Protein AF-A0A8H3FNQ7-F1 (afdb_monomer_lite)

InterPro domains:
  IPR002018 Carboxylesterase, type B [PF00135] (1-51)
  IPR029058 Alpha/Beta hydrolase fold [G3DSA:3.40.50.1820] (1-65)
  IPR029058 Alpha/Beta hydrolase fold [SSF53474] (1-61)

Sequence (65 aa):
MSEDCLTLRIDRLGNTPADAKLPVMIWLFGGGFTSGTIYEGTYDPTGLLKTAQANGSPVIYAALK

Secondary structure (DSSP, 8-state):
--S----EEEE--TT--TT----EEEEE--STTT---TT-GGG--HHHHHHHHHTT---EEEEE-

Foldseek 3Di:
DDPPAFDKDKDFDPPQDPPDPAAEDEDEFDDPVPDDDCPDPVNPCVVVQVVCVVVVRHYMYMYGD

Organism: NCBI:txid1903189

pLDDT: mean 94.74, std 3.64, range [72.5, 98.12]

Structure (mmCIF, N/CA/C/O backbone):
data_AF-A0A8H3FNQ7-F1
#
_entry.id   AF-A0A8H3FNQ7-F1
#
loop_
_atom_site.group_PDB
_atom_site.id
_atom_site.type_symbol
_atom_site.label_atom_id
_atom_site.label_alt_id
_atom_site.label_comp_id
_atom_site.label_asym_id
_atom_site.label_entity_id
_atom_site.label_seq_id
_atom_site.pdbx_PDB_ins_code
_atom_site.Cartn_x
_atom_site.Cartn_y
_atom_site.Cartn_z
_atom_site.occupancy
_atom_site.B_iso_or_equiv
_atom_site.auth_seq_id
_atom_site.auth_comp_id
_atom_site.auth_asym_id
_atom_site.auth_atom_id
_atom_site.pdbx_PDB_model_num
ATOM 1 N N . MET A 1 1 ? 14.776 -11.855 -10.343 1.00 72.50 1 MET A N 1
ATOM 2 C CA . MET A 1 1 ? 13.857 -11.365 -11.391 1.00 72.50 1 MET A CA 1
ATOM 3 C C . MET A 1 1 ? 13.360 -12.592 -12.136 1.00 72.50 1 MET A C 1
ATOM 5 O O . MET A 1 1 ? 14.203 -13.379 -12.541 1.00 72.50 1 MET A O 1
ATOM 9 N N . SER A 1 2 ? 12.046 -12.799 -12.192 1.00 90.56 2 SER A N 1
ATOM 10 C CA . SER A 1 2 ? 11.369 -13.972 -12.773 1.00 90.56 2 SER A CA 1
ATOM 11 C C . SER A 1 2 ? 10.156 -13.480 -13.568 1.00 90.56 2 SER A C 1
ATOM 13 O O . SER A 1 2 ? 9.636 -12.416 -13.229 1.00 90.56 2 SER A O 1
ATOM 15 N N . GLU A 1 3 ? 9.719 -14.221 -14.589 1.00 93.94 3 GLU A N 1
ATOM 16 C CA . GLU A 1 3 ? 8.440 -13.968 -15.278 1.00 93.94 3 GLU A CA 1
ATOM 17 C C . GLU A 1 3 ? 7.246 -14.326 -14.385 1.00 93.94 3 GLU A C 1
ATOM 19 O O . GLU A 1 3 ? 6.218 -13.651 -14.416 1.00 93.94 3 GLU A O 1
ATOM 24 N N . ASP A 1 4 ? 7.424 -15.319 -13.511 1.00 94.50 4 ASP A N 1
ATOM 25 C CA . ASP A 1 4 ? 6.503 -15.605 -12.415 1.00 94.50 4 ASP A CA 1
ATOM 26 C C . ASP A 1 4 ? 6.671 -14.543 -11.317 1.00 94.50 4 ASP A C 1
ATOM 28 O O . ASP A 1 4 ? 7.430 -14.704 -10.357 1.00 94.50 4 ASP A O 1
ATOM 32 N N . CYS A 1 5 ? 6.067 -13.379 -11.551 1.00 93.44 5 CYS A N 1
ATOM 33 C CA . CYS A 1 5 ? 6.185 -12.204 -10.690 1.00 93.44 5 CYS A CA 1
ATOM 34 C C . CYS A 1 5 ? 4.851 -11.565 -10.302 1.00 93.44 5 CYS A C 1
ATOM 36 O O . CYS A 1 5 ? 4.881 -10.611 -9.520 1.00 93.44 5 CYS A O 1
ATOM 38 N N . LEU A 1 6 ? 3.726 -12.112 -10.787 1.00 94.81 6 LEU A N 1
ATOM 39 C CA . LEU A 1 6 ? 2.366 -11.658 -10.484 1.00 94.81 6 LEU A CA 1
ATOM 40 C C . LEU A 1 6 ? 2.008 -11.989 -9.039 1.00 94.81 6 LEU A C 1
ATOM 42 O O . LEU A 1 6 ? 1.351 -12.980 -8.718 1.00 94.81 6 LEU A O 1
ATOM 46 N N . THR A 1 7 ? 2.515 -11.151 -8.152 1.00 94.62 7 THR A N 1
ATOM 47 C CA . THR A 1 7 ? 2.481 -11.345 -6.712 1.00 94.62 7 THR A CA 1
ATOM 48 C C . THR A 1 7 ? 2.038 -10.055 -6.060 1.00 94.62 7 THR A C 1
ATOM 50 O O . THR A 1 7 ? 2.283 -8.951 -6.549 1.00 94.62 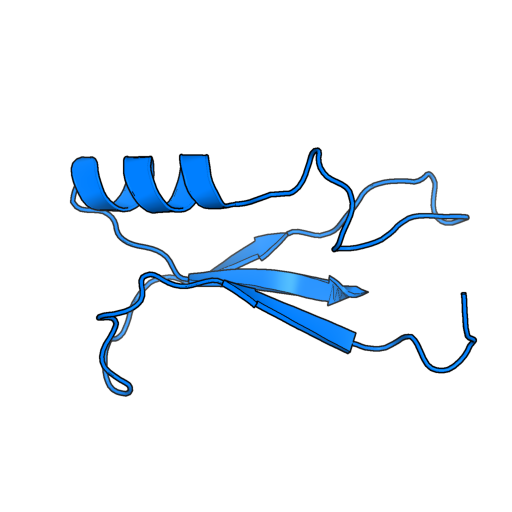7 THR A O 1
ATOM 53 N N . LEU A 1 8 ? 1.372 -10.203 -4.925 1.00 95.75 8 LEU A N 1
ATOM 54 C CA . LEU A 1 8 ? 0.947 -9.079 -4.116 1.00 95.75 8 LEU A CA 1
ATOM 55 C C . LEU A 1 8 ? 1.609 -9.151 -2.748 1.00 95.75 8 LEU A C 1
ATOM 57 O O . LEU A 1 8 ? 1.844 -10.228 -2.193 1.00 95.75 8 LEU A O 1
ATOM 61 N N . ARG A 1 9 ? 1.888 -7.976 -2.203 1.00 96.44 9 ARG A N 1
ATOM 62 C CA . ARG A 1 9 ? 2.438 -7.783 -0.869 1.00 96.44 9 ARG A CA 1
ATOM 63 C C . ARG A 1 9 ? 1.348 -7.185 0.008 1.00 96.44 9 ARG A C 1
ATOM 65 O O . ARG A 1 9 ? 0.741 -6.191 -0.378 1.00 96.44 9 ARG A O 1
ATOM 72 N N . ILE A 1 10 ? 1.122 -7.785 1.174 1.00 96.81 10 ILE A N 1
ATOM 73 C CA . ILE A 1 10 ? 0.224 -7.258 2.203 1.00 96.81 10 ILE A CA 1
ATOM 74 C C . ILE A 1 10 ? 1.044 -6.928 3.443 1.00 96.81 10 ILE A C 1
ATOM 76 O O . ILE A 1 10 ? 1.672 -7.818 4.018 1.00 96.81 10 ILE A O 1
ATOM 80 N N . ASP A 1 11 ? 0.965 -5.681 3.895 1.00 97.25 11 ASP A N 1
ATOM 81 C CA . ASP A 1 11 ? 1.508 -5.255 5.179 1.00 97.25 11 ASP A CA 1
ATOM 82 C C . ASP A 1 11 ? 0.375 -4.721 6.053 1.00 97.25 11 ASP A C 1
ATOM 84 O O . ASP A 1 11 ? -0.481 -3.932 5.641 1.00 97.25 11 ASP A O 1
ATOM 88 N N . ARG A 1 12 ? 0.373 -5.176 7.300 1.00 95.94 12 ARG A N 1
ATOM 89 C CA . ARG A 1 12 ? -0.576 -4.774 8.333 1.00 95.94 12 ARG A CA 1
ATOM 90 C C . ARG A 1 12 ? 0.122 -4.804 9.680 1.00 95.94 12 ARG A C 1
ATOM 92 O O . ARG A 1 12 ? 1.165 -5.437 9.842 1.00 95.94 12 ARG A O 1
ATOM 99 N N . LEU A 1 13 ? -0.466 -4.138 10.660 1.00 92.81 13 LEU A N 1
ATOM 100 C CA . LEU A 1 13 ? 0.043 -4.170 12.025 1.00 92.81 13 LEU A CA 1
ATOM 101 C C . LEU A 1 13 ? -0.155 -5.577 12.602 1.00 92.81 13 LEU A C 1
ATOM 103 O O . LEU A 1 13 ? -1.176 -6.217 12.356 1.00 92.81 13 LEU A O 1
ATOM 107 N N . GLY A 1 14 ? 0.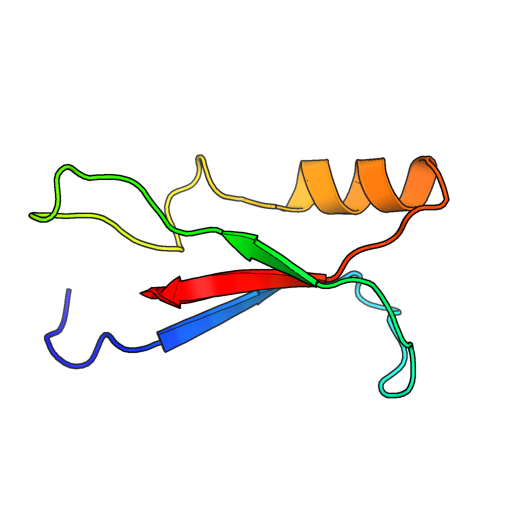821 -6.070 13.371 1.00 88.69 14 GLY A N 1
ATOM 108 C CA . GLY A 1 14 ? 0.852 -7.473 13.810 1.00 88.69 14 GLY A CA 1
ATOM 109 C C . GLY A 1 14 ? -0.397 -7.937 14.570 1.00 88.69 14 GLY A C 1
ATOM 110 O O . GLY A 1 14 ? -0.750 -9.108 14.511 1.00 88.69 14 GLY A O 1
ATOM 111 N N . ASN A 1 15 ? -1.109 -7.007 15.211 1.00 87.25 15 ASN A N 1
ATOM 112 C CA . ASN A 1 15 ? -2.292 -7.294 16.021 1.00 87.25 15 ASN A CA 1
ATOM 113 C C . ASN A 1 15 ? -3.619 -7.048 15.285 1.00 87.25 15 ASN A C 1
ATOM 115 O O . ASN A 1 15 ? -4.650 -6.970 15.944 1.00 87.25 15 ASN A O 1
ATOM 119 N N . THR A 1 16 ? -3.630 -6.882 13.956 1.00 93.25 16 THR A N 1
ATOM 120 C CA . THR A 1 16 ? -4.875 -6.695 13.191 1.00 93.25 16 THR A CA 1
ATOM 121 C C . THR A 1 16 ? -5.706 -7.994 13.180 1.00 93.25 16 THR A C 1
ATOM 123 O O . THR A 1 16 ? -5.258 -8.988 12.596 1.00 93.25 16 THR A O 1
ATOM 126 N N . PRO A 1 17 ? -6.920 -8.013 13.771 1.00 93.62 17 PRO A N 1
ATOM 127 C CA . PRO A 1 17 ? -7.821 -9.167 13.713 1.00 93.62 17 PRO A CA 1
ATOM 128 C C . PRO A 1 17 ? -8.236 -9.519 12.278 1.00 93.62 17 PRO A C 1
ATOM 130 O O . PRO A 1 17 ? -8.234 -8.660 11.398 1.00 93.62 17 PRO A O 1
ATOM 133 N N . ALA A 1 18 ? -8.605 -10.777 12.029 1.00 92.56 18 ALA A N 1
ATOM 134 C CA . ALA A 1 18 ? -9.021 -11.230 10.696 1.00 92.56 18 ALA A CA 1
ATOM 135 C C . ALA A 1 18 ? -10.373 -10.643 10.246 1.00 92.56 18 ALA A C 1
ATOM 137 O O . ALA A 1 18 ? -10.624 -10.505 9.054 1.00 92.56 18 ALA A O 1
ATOM 138 N N . ASP A 1 19 ? -11.231 -10.287 11.197 1.00 95.31 19 ASP A N 1
ATOM 139 C CA . ASP A 1 19 ? -12.549 -9.685 10.991 1.00 95.31 19 ASP A CA 1
ATOM 140 C C . ASP A 1 19 ? -12.526 -8.146 11.048 1.00 95.31 19 ASP A C 1
ATOM 142 O O . ASP A 1 19 ? -13.563 -7.496 10.886 1.00 95.31 19 ASP A O 1
ATOM 146 N N . ALA A 1 20 ? -11.347 -7.545 11.242 1.00 94.44 20 ALA A N 1
ATOM 147 C CA . ALA A 1 20 ? -11.195 -6.100 11.264 1.00 94.44 20 ALA A CA 1
ATOM 148 C C . ALA A 1 20 ? -11.456 -5.503 9.874 1.00 94.44 20 ALA A C 1
ATOM 150 O O . ALA A 1 20 ? -10.732 -5.752 8.911 1.00 94.44 20 ALA A O 1
ATOM 151 N N . LYS A 1 21 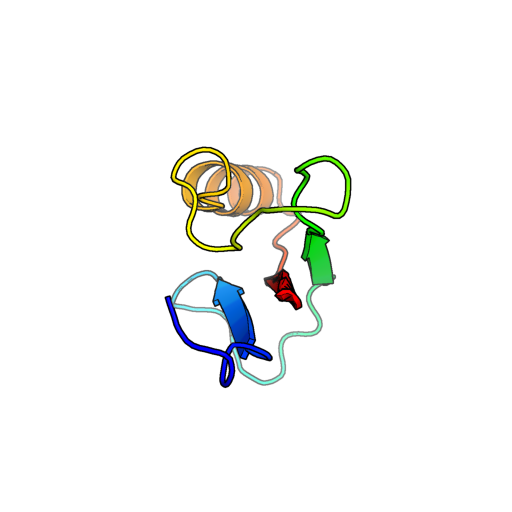? -12.480 -4.653 9.782 1.00 96.00 21 LYS A N 1
ATOM 152 C CA . LYS A 1 21 ? -12.895 -3.976 8.544 1.00 96.00 21 LYS A CA 1
ATOM 153 C C . LYS A 1 21 ? -12.113 -2.681 8.323 1.00 96.00 21 LYS A C 1
ATOM 155 O O . LYS A 1 21 ? -12.693 -1.598 8.275 1.00 96.00 21 LYS A O 1
ATOM 160 N N . LEU A 1 22 ? -10.789 -2.794 8.256 1.00 97.12 22 LEU A N 1
ATOM 161 C CA . LEU A 1 22 ? -9.917 -1.645 8.019 1.00 97.12 22 LEU A CA 1
ATOM 162 C C . LEU A 1 22 ? -9.967 -1.208 6.546 1.00 97.12 22 LEU A C 1
ATOM 164 O O . LEU A 1 22 ? -10.070 -2.063 5.663 1.00 97.12 22 LEU A O 1
ATOM 168 N N . PRO A 1 23 ? -9.856 0.099 6.255 1.00 97.88 23 PRO A N 1
ATOM 169 C CA . PRO A 1 23 ? -9.650 0.570 4.891 1.00 97.88 23 PRO A CA 1
ATOM 170 C C . PRO A 1 23 ? -8.352 -0.005 4.301 1.00 97.88 23 PRO A C 1
ATOM 172 O O . PRO A 1 23 ? -7.342 -0.156 4.995 1.00 97.88 23 PRO A O 1
ATOM 175 N N . VAL A 1 24 ? -8.382 -0.307 3.002 1.00 97.56 24 VAL A N 1
ATOM 176 C CA . VAL A 1 24 ? -7.236 -0.840 2.256 1.00 97.56 24 VAL A CA 1
ATOM 177 C C . VAL A 1 24 ? -6.664 0.257 1.369 1.00 97.56 24 VAL A C 1
ATOM 179 O O . VAL A 1 24 ? -7.373 0.825 0.540 1.00 97.56 24 VAL A O 1
ATOM 182 N N . MET A 1 25 ? -5.374 0.537 1.528 1.00 97.19 25 MET A N 1
ATOM 183 C CA . MET A 1 25 ? -4.623 1.413 0.640 1.00 97.19 25 MET A CA 1
ATOM 184 C C . MET A 1 25 ? -3.848 0.560 -0.363 1.00 97.19 25 MET A C 1
ATOM 186 O O . MET A 1 25 ? -2.995 -0.238 0.028 1.00 97.19 25 MET A O 1
ATOM 190 N N . ILE A 1 26 ? -4.145 0.740 -1.650 1.00 97.50 26 ILE A N 1
ATOM 191 C CA . ILE A 1 26 ? -3.485 0.022 -2.741 1.00 97.50 26 ILE A CA 1
ATOM 192 C C . ILE A 1 26 ? -2.388 0.906 -3.337 1.00 97.50 26 ILE A C 1
ATOM 194 O O . ILE A 1 26 ? -2.666 2.004 -3.815 1.00 97.50 26 ILE A O 1
ATOM 198 N N . TRP A 1 27 ? -1.152 0.415 -3.325 1.00 96.56 27 TRP A N 1
ATOM 199 C CA . TRP A 1 27 ? 0.002 1.056 -3.941 1.00 96.56 27 TRP A CA 1
ATOM 200 C C . TRP A 1 27 ? 0.369 0.379 -5.261 1.00 96.56 27 TRP A C 1
ATOM 202 O O . TRP A 1 27 ? 0.563 -0.837 -5.330 1.00 96.56 27 TRP A O 1
ATOM 212 N N . LEU A 1 28 ? 0.501 1.192 -6.304 1.00 95.88 28 LEU A N 1
ATOM 213 C CA . LEU A 1 28 ? 0.980 0.782 -7.618 1.00 95.88 28 LEU A CA 1
ATOM 214 C C . LEU A 1 28 ? 2.349 1.429 -7.814 1.00 95.88 28 LEU A C 1
ATOM 216 O O . LEU A 1 28 ? 2.461 2.654 -7.764 1.00 95.88 28 LEU A O 1
ATOM 220 N N . PHE A 1 29 ? 3.395 0.621 -7.980 1.00 94.69 29 PHE A N 1
ATOM 221 C CA . PHE A 1 29 ? 4.742 1.163 -8.133 1.00 94.69 29 PHE A CA 1
ATOM 222 C C . PHE A 1 29 ? 4.899 1.944 -9.442 1.00 94.69 29 PHE A C 1
ATOM 224 O O . PHE A 1 29 ? 4.205 1.707 -10.433 1.00 94.69 29 PHE A O 1
ATOM 231 N N . GLY A 1 30 ? 5.867 2.858 -9.446 1.00 94.06 30 GLY A N 1
ATOM 232 C CA . GLY A 1 30 ? 6.311 3.549 -10.650 1.00 94.06 30 GLY A CA 1
ATOM 233 C C . GLY A 1 30 ? 7.464 2.818 -11.341 1.00 94.06 30 GLY A C 1
ATOM 234 O O . GLY A 1 30 ? 8.102 1.940 -10.769 1.00 94.06 30 GLY A O 1
ATOM 235 N N . GLY A 1 31 ? 7.748 3.222 -12.578 1.00 93.44 31 GLY A N 1
ATOM 236 C CA . GLY A 1 31 ? 8.892 2.712 -13.348 1.00 93.44 31 GLY A CA 1
ATOM 237 C C . GLY A 1 31 ? 8.709 2.761 -14.864 1.00 93.44 31 GLY A C 1
ATOM 238 O O . GLY A 1 31 ? 9.256 1.929 -15.588 1.00 93.44 31 GLY A O 1
ATOM 239 N N . GLY A 1 32 ? 7.908 3.7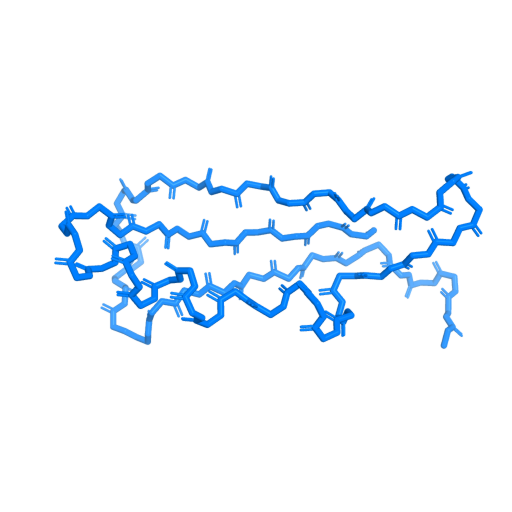23 -15.344 1.00 95.62 32 GLY A N 1
ATOM 240 C CA . GLY A 1 32 ? 7.768 4.037 -16.768 1.00 95.62 32 GLY A CA 1
ATOM 241 C C . GLY A 1 32 ? 7.151 2.930 -17.622 1.00 95.62 32 GLY A C 1
ATOM 242 O O . GLY A 1 32 ? 7.383 2.917 -18.823 1.00 95.62 32 GLY A O 1
ATOM 243 N N . PHE A 1 33 ? 6.399 2.002 -17.018 1.00 93.19 33 PHE A N 1
ATOM 244 C CA . PHE A 1 33 ? 5.828 0.812 -17.672 1.00 93.19 33 PHE A CA 1
ATOM 245 C C . PHE A 1 33 ? 6.850 -0.226 -18.162 1.00 93.19 33 PHE A C 1
ATOM 247 O O . PHE A 1 33 ? 6.465 -1.226 -18.760 1.00 93.19 33 PHE A O 1
ATOM 254 N N . THR A 1 34 ? 8.140 -0.027 -17.899 1.00 93.75 34 THR A N 1
ATOM 255 C CA . THR A 1 34 ? 9.215 -0.930 -18.344 1.00 93.75 34 THR A CA 1
ATOM 256 C C . THR A 1 34 ? 9.888 -1.661 -17.192 1.00 93.75 34 THR A C 1
ATOM 258 O O . THR A 1 34 ? 10.606 -2.634 -17.406 1.00 93.75 34 THR A O 1
ATOM 261 N N . SER A 1 35 ? 9.714 -1.172 -15.965 1.00 92.38 35 SER A N 1
ATOM 262 C CA . SER A 1 35 ? 10.387 -1.698 -14.781 1.00 92.38 35 SER A CA 1
ATOM 263 C C . SER A 1 35 ? 9.617 -1.355 -13.507 1.00 92.38 35 SER A C 1
ATOM 265 O O . SER A 1 35 ? 8.692 -0.547 -13.537 1.00 92.38 35 SER A O 1
ATOM 267 N N . GLY A 1 36 ? 10.004 -1.977 -12.393 1.00 93.31 36 GLY A N 1
ATOM 268 C CA . GLY A 1 36 ? 9.476 -1.672 -11.066 1.00 93.31 36 GLY A CA 1
ATOM 269 C C . GLY A 1 36 ? 9.267 -2.911 -10.196 1.00 93.31 36 GLY A C 1
ATOM 270 O O . GLY A 1 36 ? 9.353 -4.064 -10.647 1.00 93.31 36 GLY A O 1
ATOM 271 N N . THR A 1 37 ? 9.068 -2.685 -8.901 1.00 94.00 37 THR A N 1
ATOM 272 C CA . THR A 1 37 ? 8.838 -3.747 -7.918 1.00 94.00 37 THR A CA 1
ATOM 273 C C . THR A 1 37 ? 8.136 -3.225 -6.667 1.00 94.00 37 THR A C 1
ATOM 275 O O . THR A 1 37 ? 8.361 -2.096 -6.251 1.00 94.00 37 THR A O 1
ATOM 278 N N . ILE A 1 38 ? 7.337 -4.072 -6.016 1.00 95.62 38 ILE A N 1
ATOM 279 C CA . ILE A 1 38 ? 6.659 -3.776 -4.736 1.00 95.62 38 ILE A CA 1
ATOM 280 C C . ILE A 1 38 ? 7.568 -3.893 -3.502 1.00 95.62 38 ILE A C 1
ATOM 282 O O . ILE A 1 38 ? 7.147 -3.629 -2.377 1.00 95.62 38 ILE A O 1
ATOM 286 N N . TYR A 1 39 ? 8.817 -4.315 -3.703 1.00 94.00 39 TYR A N 1
ATOM 287 C CA . TYR A 1 39 ? 9.820 -4.482 -2.646 1.00 94.00 39 TYR A CA 1
ATOM 288 C C . TYR A 1 39 ? 10.928 -3.426 -2.699 1.00 94.00 39 TYR A C 1
ATOM 290 O O . TYR A 1 39 ? 11.976 -3.601 -2.083 1.00 94.00 39 TYR A O 1
ATOM 298 N N . GLU A 1 40 ? 10.730 -2.343 -3.449 1.00 93.94 40 GLU A N 1
ATOM 299 C CA . GLU A 1 40 ? 11.670 -1.229 -3.422 1.00 93.94 40 GLU A CA 1
ATOM 300 C C . GLU A 1 40 ? 11.629 -0.562 -2.043 1.00 93.94 40 GLU A C 1
ATOM 302 O O . GLU A 1 40 ? 10.554 -0.362 -1.480 1.00 93.94 40 GLU A O 1
ATOM 307 N N . GLY A 1 41 ? 12.793 -0.231 -1.476 1.00 94.38 41 GLY A N 1
ATOM 308 C CA . GLY A 1 41 ? 12.872 0.304 -0.110 1.00 94.38 41 GLY A CA 1
ATOM 309 C C . GLY A 1 41 ? 12.114 1.623 0.077 1.00 94.38 41 GLY A C 1
ATOM 310 O O . GLY A 1 41 ? 11.646 1.918 1.171 1.00 94.38 41 GLY A O 1
ATOM 311 N N . THR A 1 42 ? 11.928 2.388 -1.001 1.00 93.62 42 THR A N 1
ATOM 312 C CA . THR A 1 42 ? 11.112 3.613 -1.029 1.00 93.62 42 THR A CA 1
ATOM 313 C C . THR A 1 42 ? 9.618 3.349 -0.827 1.00 93.62 42 THR A C 1
ATOM 315 O O . THR A 1 42 ? 8.883 4.273 -0.482 1.00 93.62 42 THR A O 1
ATOM 318 N N . TYR A 1 43 ? 9.166 2.104 -1.001 1.00 95.56 43 TYR A N 1
ATOM 319 C CA . TYR A 1 43 ? 7.780 1.674 -0.811 1.00 95.56 43 TYR A CA 1
ATOM 320 C C . TYR A 1 43 ? 7.565 0.910 0.501 1.00 95.56 43 TYR A C 1
ATOM 322 O O . TYR A 1 43 ? 6.508 0.311 0.682 1.00 95.56 43 TYR A O 1
ATOM 330 N N . ASP A 1 44 ? 8.534 0.907 1.425 1.00 96.38 44 ASP A N 1
ATOM 331 C CA . ASP A 1 44 ? 8.341 0.312 2.750 1.00 96.38 44 ASP A CA 1
ATOM 332 C C . ASP A 1 44 ? 7.212 1.045 3.511 1.00 96.38 44 ASP A C 1
ATOM 334 O O . ASP A 1 44 ? 7.344 2.231 3.837 1.00 96.38 44 ASP A O 1
ATOM 338 N N . PRO A 1 45 ? 6.095 0.364 3.831 1.00 96.94 45 PRO A N 1
ATOM 339 C CA . PRO A 1 45 ? 4.932 1.011 4.420 1.00 96.94 45 PRO A CA 1
ATOM 340 C C . PRO A 1 45 ? 5.033 1.160 5.944 1.00 96.94 45 PRO A C 1
ATOM 342 O O . PRO A 1 45 ? 4.097 1.669 6.558 1.00 96.94 45 PRO A O 1
ATOM 345 N N . THR A 1 46 ? 6.127 0.744 6.593 1.00 96.62 46 THR A N 1
ATOM 346 C CA . THR A 1 46 ? 6.243 0.705 8.063 1.00 96.62 46 THR A CA 1
ATOM 347 C C . THR A 1 46 ? 5.962 2.059 8.708 1.00 96.62 46 THR A C 1
ATOM 349 O O . THR A 1 46 ? 5.223 2.135 9.693 1.00 96.62 46 THR A O 1
ATOM 352 N N . GLY A 1 47 ? 6.543 3.134 8.167 1.00 96.69 47 GLY A N 1
ATOM 353 C CA . GLY A 1 47 ? 6.305 4.491 8.665 1.00 96.69 47 GLY A CA 1
ATOM 354 C C . GLY A 1 47 ? 4.841 4.897 8.509 1.00 96.69 47 GLY A C 1
ATOM 355 O O . GLY A 1 47 ? 4.212 5.335 9.469 1.00 96.69 47 GLY A O 1
ATOM 356 N N . LEU A 1 48 ? 4.276 4.655 7.324 1.00 96.75 48 LEU A N 1
ATOM 357 C CA . LEU A 1 48 ? 2.887 4.970 7.002 1.00 96.75 48 LEU A CA 1
ATOM 358 C C . LEU A 1 48 ? 1.898 4.227 7.908 1.00 96.75 48 LEU A C 1
ATOM 360 O O . LEU A 1 48 ? 1.004 4.856 8.468 1.00 96.75 48 LEU A O 1
ATOM 364 N N . LEU A 1 49 ? 2.080 2.918 8.108 1.00 97.06 49 LEU A N 1
ATOM 365 C CA . LEU A 1 49 ? 1.214 2.103 8.966 1.00 97.06 49 LEU A CA 1
ATOM 366 C C . LEU A 1 49 ? 1.261 2.566 10.427 1.00 97.06 49 LEU A C 1
ATOM 368 O O . LEU A 1 49 ? 0.216 2.669 11.074 1.00 97.06 49 LEU A O 1
ATOM 372 N N . LYS A 1 50 ? 2.453 2.893 10.943 1.00 96.88 50 LYS A N 1
ATOM 373 C CA . LYS A 1 50 ? 2.619 3.411 12.311 1.00 96.88 50 LYS A CA 1
ATOM 374 C C . LYS A 1 50 ? 1.954 4.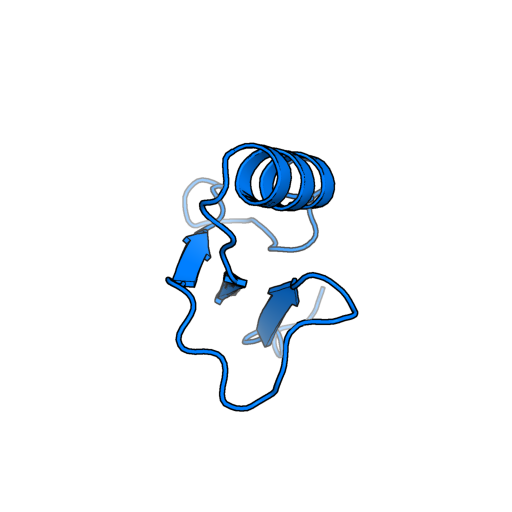776 12.488 1.00 96.88 50 LYS A C 1
ATOM 376 O O . LYS A 1 50 ? 1.257 4.983 13.480 1.00 96.88 50 LYS A O 1
ATOM 381 N N . THR A 1 51 ? 2.123 5.689 11.533 1.00 97.50 51 THR A N 1
ATOM 382 C CA . THR A 1 51 ? 1.480 7.012 11.571 1.00 97.50 51 THR A CA 1
ATOM 383 C C . THR A 1 51 ? -0.040 6.900 11.464 1.00 97.50 51 THR A C 1
ATOM 385 O O . THR A 1 51 ? -0.755 7.532 12.238 1.00 97.50 51 THR A O 1
ATOM 388 N N . ALA A 1 52 ? -0.545 6.057 10.562 1.00 96.44 52 ALA A N 1
ATOM 389 C CA . ALA A 1 52 ? -1.971 5.792 10.402 1.00 96.44 52 ALA A CA 1
ATOM 390 C C . ALA A 1 52 ? -2.601 5.264 11.706 1.00 96.44 52 ALA A C 1
ATOM 392 O O . ALA A 1 52 ? -3.647 5.754 12.135 1.00 96.44 52 ALA A O 1
ATOM 393 N N . GLN A 1 53 ? -1.921 4.336 12.391 1.00 95.06 53 GLN A N 1
ATOM 394 C CA . GLN A 1 53 ? -2.336 3.852 13.711 1.00 95.06 53 GLN A CA 1
ATOM 395 C C . GLN A 1 53 ? -2.355 4.966 14.761 1.00 95.06 53 GLN A C 1
ATOM 397 O O . GLN A 1 53 ? -3.347 5.107 15.474 1.00 95.06 53 GLN A O 1
ATOM 402 N N . ALA A 1 54 ? -1.275 5.747 14.863 1.00 96.81 54 ALA A N 1
ATOM 403 C CA . ALA A 1 54 ? -1.157 6.825 15.846 1.00 96.81 54 ALA A CA 1
ATOM 404 C C . ALA A 1 54 ? -2.235 7.907 15.657 1.00 96.81 54 ALA A C 1
ATOM 406 O O . ALA A 1 54 ? -2.722 8.470 16.633 1.00 96.81 54 ALA A O 1
ATOM 407 N N . ASN A 1 55 ? -2.661 8.131 14.413 1.00 96.94 55 ASN A N 1
ATOM 408 C CA . ASN A 1 55 ? -3.724 9.070 14.060 1.00 96.94 55 ASN A CA 1
ATOM 409 C C . ASN A 1 55 ? -5.141 8.470 14.185 1.00 96.94 55 ASN A C 1
ATOM 411 O O . ASN A 1 55 ? -6.110 9.097 13.759 1.00 96.94 55 ASN A O 1
ATOM 415 N N . GLY A 1 56 ? -5.289 7.249 14.714 1.00 95.81 56 GLY A N 1
ATOM 416 C CA . GLY A 1 56 ? -6.589 6.588 14.877 1.00 95.81 56 GLY A CA 1
ATOM 417 C C . GLY A 1 56 ? -7.242 6.129 13.568 1.00 95.81 56 GLY A C 1
ATOM 418 O O . GLY A 1 56 ? -8.424 5.801 13.560 1.00 95.81 56 GLY A O 1
ATOM 419 N N . SER A 1 57 ? -6.487 6.090 12.467 1.00 95.75 57 SER A N 1
ATOM 420 C CA . SER A 1 57 ? -6.955 5.686 11.134 1.00 95.75 57 SER A CA 1
ATOM 421 C C . SER A 1 57 ? -6.140 4.501 10.600 1.00 95.75 57 SER A C 1
ATOM 423 O O . SER A 1 57 ? -5.460 4.645 9.587 1.00 95.75 57 SER A O 1
ATOM 425 N N . PRO A 1 58 ? -6.134 3.335 11.276 1.00 95.81 58 PRO A N 1
ATOM 426 C CA . PRO A 1 58 ? -5.339 2.187 10.849 1.00 95.81 58 PRO A CA 1
ATOM 427 C C . PRO A 1 58 ? -5.772 1.688 9.464 1.00 95.81 58 PRO A C 1
ATOM 429 O O . PRO A 1 58 ? -6.962 1.607 9.163 1.00 95.81 58 PRO A O 1
ATOM 432 N N . VAL A 1 59 ? -4.794 1.316 8.638 1.00 97.19 59 VAL A N 1
ATOM 433 C CA . VAL A 1 59 ? -5.002 0.854 7.258 1.00 97.19 59 VAL A CA 1
ATOM 434 C C . VAL A 1 59 ? -4.320 -0.494 7.025 1.00 97.19 59 VAL A C 1
ATOM 436 O O . VAL A 1 59 ? -3.380 -0.857 7.735 1.00 97.19 59 VAL A O 1
ATOM 439 N N . ILE A 1 60 ? -4.771 -1.218 6.004 1.00 97.81 60 ILE A N 1
ATOM 440 C CA . ILE A 1 60 ? -4.026 -2.330 5.402 1.00 97.81 60 ILE A CA 1
ATOM 441 C C . ILE A 1 60 ? -3.325 -1.794 4.155 1.00 97.81 60 ILE A C 1
ATOM 443 O O . ILE A 1 60 ? -3.960 -1.150 3.320 1.00 97.81 60 ILE A O 1
ATOM 447 N N . TYR A 1 61 ? -2.030 -2.062 4.023 1.00 98.06 61 TYR A N 1
ATOM 448 C CA . TYR A 1 61 ? -1.266 -1.740 2.824 1.00 98.06 61 TYR A CA 1
ATOM 449 C C . TYR A 1 61 ? -1.242 -2.952 1.896 1.00 98.06 61 TYR A C 1
ATOM 451 O O . TYR A 1 61 ? -0.884 -4.052 2.320 1.00 98.06 61 TYR A O 1
ATOM 459 N N . ALA A 1 62 ? -1.614 -2.748 0.637 1.00 98.12 62 ALA A N 1
ATOM 460 C CA . ALA A 1 62 ? -1.488 -3.741 -0.417 1.00 98.12 62 ALA A CA 1
ATOM 461 C C . ALA A 1 62 ? -0.68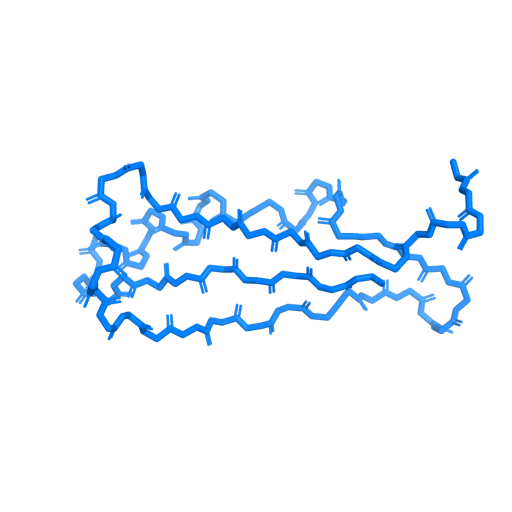3 -3.150 -1.574 1.00 98.12 62 ALA A C 1
ATOM 463 O O . ALA A 1 62 ? -0.976 -2.045 -2.023 1.00 98.12 62 ALA A O 1
ATOM 464 N N . ALA A 1 63 ? 0.297 -3.883 -2.087 1.00 97.62 63 ALA A N 1
ATOM 465 C CA . ALA A 1 63 ? 1.046 -3.484 -3.272 1.00 97.62 63 ALA A CA 1
ATOM 466 C C . ALA A 1 63 ? 1.047 -4.608 -4.303 1.00 97.62 63 ALA A C 1
ATOM 468 O O . ALA A 1 63 ? 1.199 -5.777 -3.943 1.00 97.62 63 ALA A O 1
ATOM 469 N N . LEU A 1 64 ? 0.867 -4.248 -5.574 1.00 93.62 64 LEU A N 1
ATOM 470 C CA . LEU A 1 64 ? 0.757 -5.201 -6.678 1.00 93.62 64 LEU A CA 1
ATOM 471 C C . LEU A 1 64 ? 1.949 -5.101 -7.624 1.00 93.62 64 LEU A C 1
ATOM 473 O O . LEU A 1 64 ? 2.404 -3.997 -7.938 1.00 93.62 64 LEU A O 1
ATOM 477 N N . LYS A 1 65 ? 2.410 -6.265 -8.078 1.00 86.81 65 LYS A N 1
ATOM 478 C CA . LYS A 1 65 ? 3.327 -6.427 -9.198 1.00 86.81 65 LYS A CA 1
ATOM 479 C C . LYS A 1 65 ? 2.754 -7.353 -10.245 1.00 86.81 65 LYS A C 1
ATOM 481 O O . LYS A 1 65 ? 2.129 -8.355 -9.842 1.00 86.81 65 LYS A O 1
#

Radius of gyration: 13.25 Å; chains: 1; bounding box: 27×25×34 Å